Protein AF-A0A1F7QQ58-F1 (afdb_monomer_lite)

Structure (mmCIF, N/CA/C/O backbone):
data_AF-A0A1F7QQ58-F1
#
_entry.id   AF-A0A1F7QQ58-F1
#
loop_
_atom_site.group_PDB
_atom_site.id
_atom_site.type_symbol
_atom_site.label_atom_id
_atom_site.label_alt_id
_atom_site.label_comp_id
_atom_site.label_asym_id
_atom_site.label_entity_id
_atom_site.label_seq_id
_atom_site.pdbx_PDB_ins_code
_atom_site.Cartn_x
_atom_site.Cartn_y
_atom_site.Cartn_z
_atom_site.occupancy
_atom_site.B_iso_or_equiv
_atom_site.auth_seq_id
_atom_site.auth_comp_id
_atom_site.auth_asym_id
_atom_site.auth_atom_id
_atom_site.pdbx_PDB_model_num
ATOM 1 N N . MET A 1 1 ? 17.683 -31.025 12.658 1.00 46.28 1 MET A N 1
ATOM 2 C CA . MET A 1 1 ? 18.509 -29.903 13.152 1.00 46.28 1 MET A CA 1
ATOM 3 C C . MET A 1 1 ? 18.572 -28.878 12.025 1.00 46.28 1 MET A C 1
ATOM 5 O O . MET A 1 1 ? 19.343 -29.048 11.094 1.00 46.28 1 MET A O 1
ATOM 9 N N . ILE A 1 2 ? 17.619 -27.942 12.002 1.00 55.19 2 ILE A N 1
ATOM 10 C CA . ILE A 1 2 ? 17.418 -27.008 10.882 1.00 55.19 2 ILE A CA 1
ATOM 11 C C . ILE A 1 2 ? 18.468 -25.901 11.004 1.00 55.19 2 ILE A C 1
ATOM 13 O O . ILE A 1 2 ? 18.636 -25.315 12.070 1.00 55.19 2 ILE A O 1
ATOM 17 N N . ASN A 1 3 ? 19.222 -25.693 9.929 1.00 45.00 3 ASN A N 1
ATOM 18 C CA . ASN A 1 3 ? 20.432 -24.883 9.907 1.00 45.00 3 ASN A CA 1
ATOM 19 C C . ASN A 1 3 ? 20.066 -23.386 9.959 1.00 45.00 3 ASN A C 1
ATOM 21 O O . ASN A 1 3 ? 19.584 -22.826 8.975 1.00 45.00 3 ASN A O 1
ATOM 25 N N . PHE A 1 4 ? 20.269 -22.751 11.118 1.00 50.91 4 PHE A N 1
ATOM 26 C CA . PHE A 1 4 ? 19.902 -21.355 11.418 1.00 50.91 4 PHE A CA 1
ATOM 27 C C . PHE A 1 4 ? 20.524 -20.327 10.447 1.00 50.91 4 PHE A C 1
ATOM 29 O O . PHE A 1 4 ? 19.988 -19.238 10.262 1.00 50.91 4 PHE A O 1
ATOM 36 N N . LEU A 1 5 ? 21.599 -20.700 9.745 1.00 53.75 5 LEU A N 1
ATOM 37 C CA . LEU A 1 5 ? 22.250 -19.881 8.717 1.00 53.75 5 LEU A CA 1
ATOM 38 C C . LEU A 1 5 ? 21.397 -19.668 7.451 1.00 53.75 5 LEU A C 1
ATOM 40 O O . LEU A 1 5 ? 21.580 -18.669 6.764 1.00 53.75 5 LEU A O 1
ATOM 44 N N . ASN A 1 6 ? 20.430 -20.545 7.150 1.00 54.06 6 ASN A N 1
ATOM 45 C CA . ASN A 1 6 ? 19.586 -20.395 5.955 1.00 54.06 6 ASN A CA 1
ATOM 46 C C . ASN A 1 6 ? 18.415 -19.413 6.137 1.00 54.06 6 ASN A C 1
ATOM 48 O O . ASN A 1 6 ? 17.836 -18.972 5.150 1.00 54.06 6 ASN A O 1
ATOM 52 N N . ILE A 1 7 ? 18.081 -19.039 7.377 1.00 56.16 7 ILE A N 1
ATOM 53 C CA . ILE A 1 7 ? 17.036 -18.042 7.667 1.00 56.16 7 ILE A CA 1
ATOM 54 C C . ILE A 1 7 ? 17.542 -16.613 7.418 1.00 56.16 7 ILE A C 1
ATOM 56 O O . ILE A 1 7 ? 16.777 -15.770 6.960 1.00 56.16 7 ILE A O 1
ATOM 60 N N . PHE A 1 8 ? 18.834 -16.343 7.626 1.00 49.41 8 PHE A N 1
ATOM 61 C CA . PHE A 1 8 ? 19.419 -15.030 7.323 1.00 49.41 8 PHE A CA 1
ATOM 62 C C . PHE A 1 8 ? 19.620 -14.790 5.820 1.00 49.41 8 PHE A C 1
ATOM 64 O O . PHE A 1 8 ? 19.487 -13.657 5.364 1.00 49.41 8 PHE A O 1
ATOM 71 N N . ASN A 1 9 ? 19.828 -15.845 5.026 1.00 51.44 9 ASN A N 1
ATOM 72 C CA . ASN A 1 9 ? 19.885 -15.734 3.562 1.00 51.44 9 ASN A CA 1
ATOM 73 C C . ASN A 1 9 ? 18.530 -15.384 2.923 1.00 51.44 9 ASN A C 1
ATOM 75 O O . ASN A 1 9 ? 18.497 -14.934 1.783 1.00 51.44 9 ASN A O 1
ATOM 79 N N . PHE A 1 10 ? 17.419 -15.534 3.651 1.00 49.81 10 PHE A N 1
ATOM 80 C CA . PHE A 1 10 ? 16.100 -15.095 3.188 1.00 49.81 10 PHE A CA 1
ATOM 81 C C . PHE A 1 10 ? 15.913 -13.570 3.290 1.00 49.81 10 PHE A C 1
ATOM 83 O O . PHE A 1 10 ? 15.094 -13.006 2.573 1.00 49.81 10 PHE A O 1
ATOM 90 N N . PHE A 1 11 ? 16.699 -12.884 4.132 1.00 48.41 11 PHE A N 1
ATOM 91 C CA . PHE A 1 11 ? 16.688 -11.418 4.239 1.00 48.41 11 PHE A CA 1
ATOM 92 C C . PHE A 1 11 ? 17.809 -10.742 3.424 1.00 48.41 11 PHE A C 1
ATOM 94 O O . PHE A 1 11 ? 17.794 -9.530 3.249 1.00 48.41 11 PHE A O 1
ATOM 101 N N . ALA A 1 12 ? 18.765 -11.516 2.898 1.00 43.28 12 ALA A N 1
ATOM 102 C CA . ALA A 1 12 ? 19.898 -11.018 2.110 1.00 43.28 12 ALA A CA 1
ATOM 103 C C . ALA A 1 12 ? 19.683 -11.076 0.582 1.00 43.28 12 ALA A C 1
ATOM 105 O O . ALA A 1 12 ? 20.578 -10.719 -0.176 1.00 43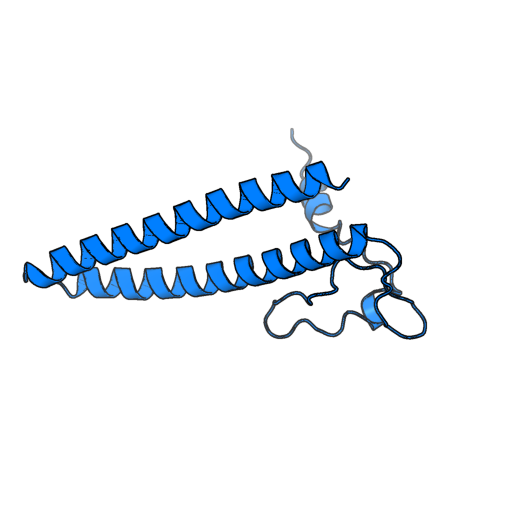.28 12 ALA A O 1
ATOM 106 N N . ALA A 1 13 ? 18.504 -11.497 0.115 1.00 41.69 13 ALA A N 1
ATOM 107 C CA . ALA A 1 13 ? 18.135 -11.466 -1.300 1.00 41.69 13 ALA A CA 1
ATOM 108 C C . ALA A 1 13 ? 17.429 -10.152 -1.689 1.00 41.69 13 ALA A C 1
ATOM 110 O O . ALA A 1 13 ? 16.425 -10.164 -2.396 1.00 41.69 13 ALA A O 1
ATOM 111 N N . SER A 1 14 ? 17.948 -9.003 -1.249 1.00 42.50 14 SER A N 1
ATOM 112 C CA . SER A 1 14 ? 17.828 -7.783 -2.052 1.00 42.50 14 SER A CA 1
ATOM 113 C C . SER A 1 14 ? 18.903 -7.889 -3.129 1.00 42.50 14 SER A C 1
ATOM 115 O O . SER A 1 14 ? 20.058 -7.521 -2.909 1.00 42.50 14 SER A O 1
ATOM 117 N N . GLY A 1 15 ? 18.552 -8.508 -4.257 1.00 44.25 15 GLY A N 1
ATOM 118 C CA . GLY A 1 15 ? 19.370 -8.483 -5.463 1.00 44.25 15 GLY A CA 1
ATOM 119 C C . GLY A 1 15 ? 19.423 -7.062 -6.007 1.00 44.25 15 GLY A C 1
ATOM 120 O O . GLY A 1 15 ? 18.703 -6.752 -6.941 1.00 44.25 15 GLY A O 1
ATOM 121 N N . GLU A 1 16 ? 20.235 -6.211 -5.388 1.00 47.91 16 GLU A N 1
ATOM 122 C CA . GLU A 1 16 ? 20.485 -4.845 -5.830 1.00 47.91 16 GLU A CA 1
ATOM 123 C C . GLU A 1 16 ? 21.973 -4.736 -6.156 1.00 47.91 16 GLU A C 1
ATOM 125 O O . GLU A 1 16 ? 22.851 -4.819 -5.289 1.00 47.91 16 GLU A O 1
ATOM 130 N N . THR A 1 17 ? 22.267 -4.621 -7.445 1.00 42.56 17 THR A N 1
ATOM 131 C CA . THR A 1 17 ? 23.617 -4.325 -7.920 1.00 42.56 17 THR A CA 1
ATOM 132 C C . THR A 1 17 ? 23.948 -2.856 -7.619 1.00 42.56 17 THR A C 1
ATOM 134 O O . THR A 1 17 ? 23.060 -2.003 -7.616 1.00 42.56 17 THR A O 1
ATOM 137 N N . PRO A 1 18 ? 25.226 -2.496 -7.387 1.00 49.59 18 PRO A N 1
ATOM 138 C CA . PRO A 1 18 ? 25.622 -1.146 -6.963 1.00 49.59 18 PRO A CA 1
ATOM 139 C C . PRO A 1 18 ? 25.273 -0.011 -7.951 1.00 49.59 18 PRO A C 1
ATOM 141 O O . PRO A 1 18 ? 25.413 1.156 -7.593 1.00 49.59 18 PRO A O 1
ATOM 144 N N . ALA A 1 19 ? 24.802 -0.322 -9.165 1.00 48.00 19 ALA A N 1
ATOM 145 C CA . ALA A 1 19 ? 24.323 0.660 -10.140 1.00 48.00 19 ALA A CA 1
ATOM 146 C C . ALA A 1 19 ? 22.834 1.041 -9.965 1.00 48.00 19 ALA A C 1
ATOM 148 O O . ALA A 1 19 ? 22.436 2.122 -10.393 1.00 48.00 19 ALA A O 1
ATOM 149 N N . GLU A 1 20 ? 22.016 0.220 -9.295 1.00 50.38 20 GLU A N 1
ATOM 150 C CA . GLU A 1 20 ? 20.591 0.514 -9.036 1.00 50.38 20 GLU A CA 1
ATOM 151 C C . GLU A 1 20 ? 20.409 1.519 -7.878 1.00 50.38 20 GLU A C 1
ATOM 153 O O . GLU A 1 20 ? 19.455 2.303 -7.848 1.00 50.38 20 GLU A O 1
ATOM 158 N N . VAL A 1 21 ? 21.391 1.581 -6.968 1.00 52.62 21 VAL A N 1
ATOM 159 C CA . VAL A 1 21 ? 21.369 2.404 -5.742 1.00 52.62 21 VAL A CA 1
ATOM 160 C C . VAL A 1 21 ? 21.464 3.914 -6.030 1.00 52.62 21 VAL A C 1
ATOM 162 O O . VAL A 1 21 ? 21.029 4.732 -5.219 1.00 52.62 21 VAL A O 1
ATOM 165 N N . ALA A 1 22 ? 21.983 4.321 -7.195 1.00 52.88 22 ALA A N 1
ATOM 166 C CA . ALA A 1 22 ? 22.067 5.737 -7.570 1.00 52.88 22 ALA A CA 1
ATOM 167 C C . ALA A 1 22 ? 20.717 6.324 -8.034 1.00 52.88 22 ALA A C 1
ATOM 169 O O . ALA A 1 22 ? 20.489 7.525 -7.880 1.00 52.88 22 ALA A O 1
ATOM 170 N N . CYS A 1 23 ? 19.814 5.486 -8.559 1.00 60.16 23 CYS A N 1
ATOM 171 C CA . CYS A 1 23 ? 18.579 5.922 -9.221 1.00 60.16 23 CYS A CA 1
ATOM 172 C C . CYS A 1 23 ? 17.296 5.615 -8.426 1.00 60.16 23 CYS A C 1
ATOM 174 O O . CYS A 1 23 ? 16.258 6.230 -8.677 1.00 60.16 23 CYS A O 1
ATOM 176 N N . GLN A 1 24 ? 17.334 4.727 -7.426 1.00 61.66 24 GLN A N 1
ATOM 177 C CA . GLN A 1 24 ? 16.184 4.429 -6.554 1.00 61.66 24 GLN A CA 1
ATOM 178 C C . GLN A 1 24 ? 15.957 5.474 -5.444 1.00 61.66 24 GLN A C 1
ATOM 180 O O . GLN A 1 24 ? 15.550 5.168 -4.319 1.00 61.66 24 GLN A O 1
ATOM 185 N N . LYS A 1 25 ? 16.190 6.755 -5.733 1.00 62.34 25 LYS A N 1
ATOM 186 C CA . LYS A 1 25 ? 15.985 7.819 -4.748 1.00 62.34 25 LYS A CA 1
ATOM 187 C C . LYS A 1 25 ? 14.539 8.306 -4.783 1.00 62.34 25 LYS A C 1
ATOM 189 O O . LYS A 1 25 ? 14.236 9.370 -5.309 1.00 62.34 25 LYS A O 1
ATOM 194 N N . GLY A 1 26 ? 13.639 7.502 -4.224 1.00 65.81 26 GLY A N 1
ATOM 195 C CA . GLY A 1 26 ? 12.214 7.827 -4.240 1.00 65.81 26 GLY A CA 1
ATOM 196 C C . GLY A 1 26 ? 11.339 7.094 -3.230 1.00 65.81 26 GLY A C 1
ATOM 197 O O . GLY A 1 26 ? 10.158 6.932 -3.498 1.0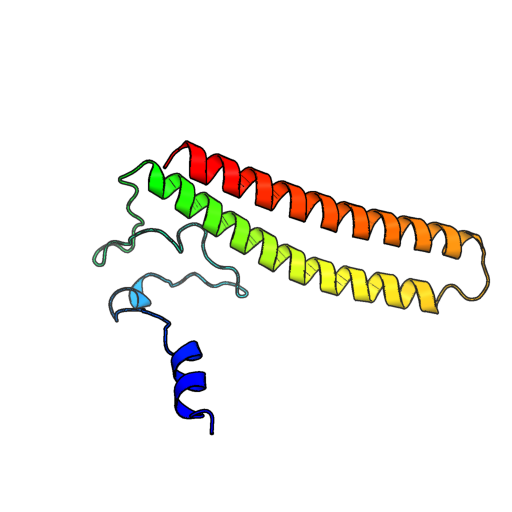0 65.81 26 GLY A O 1
ATOM 198 N N . SER A 1 27 ? 11.870 6.653 -2.085 1.00 68.69 27 SER A N 1
ATOM 199 C CA . SER A 1 27 ? 11.033 6.159 -0.979 1.00 68.69 27 SER A CA 1
ATOM 200 C C . SER A 1 27 ? 10.714 7.311 -0.027 1.00 68.69 27 SER A C 1
ATOM 202 O O . SER A 1 27 ? 11.459 7.601 0.909 1.00 68.69 27 SER A O 1
ATOM 204 N N . PHE A 1 28 ? 9.615 8.015 -0.292 1.00 67.75 28 PHE A N 1
ATOM 205 C CA . PHE A 1 28 ? 9.017 8.940 0.668 1.00 67.75 28 PHE A CA 1
ATOM 206 C C . PHE A 1 28 ? 7.967 8.136 1.439 1.00 67.75 28 PHE A C 1
ATOM 208 O O . PHE A 1 28 ? 7.032 7.629 0.836 1.00 67.75 28 PHE A O 1
ATOM 215 N N . PHE A 1 29 ? 8.148 7.948 2.750 1.00 72.12 29 PHE A N 1
ATOM 216 C CA . PHE A 1 29 ? 7.218 7.207 3.623 1.00 72.12 29 PHE A CA 1
ATOM 217 C C . PHE A 1 29 ? 7.010 5.708 3.311 1.00 72.12 29 PHE A C 1
ATOM 219 O O . PHE A 1 29 ? 5.897 5.202 3.404 1.00 72.12 29 PHE A O 1
ATOM 226 N N . ALA A 1 30 ? 8.074 4.963 2.980 1.00 72.69 30 ALA A N 1
ATOM 227 C CA . ALA A 1 30 ? 8.015 3.512 2.711 1.00 72.69 30 ALA A CA 1
ATOM 228 C C . ALA A 1 30 ? 7.077 3.099 1.555 1.00 72.69 30 ALA A C 1
ATOM 230 O O . ALA A 1 30 ? 6.819 1.903 1.353 1.00 72.69 30 ALA A O 1
ATOM 231 N N . PHE A 1 31 ? 6.594 4.078 0.789 1.00 75.88 31 PHE A N 1
ATOM 232 C CA . PHE A 1 31 ? 5.844 3.860 -0.430 1.00 75.88 31 PHE A CA 1
ATOM 233 C C . PHE A 1 31 ? 6.839 3.568 -1.559 1.00 75.88 31 PHE A C 1
ATOM 235 O O . PHE A 1 31 ? 7.738 4.376 -1.804 1.00 75.88 31 PHE A O 1
ATOM 242 N N . PRO A 1 32 ? 6.732 2.402 -2.219 1.00 73.62 32 PRO A N 1
ATOM 243 C CA . PRO A 1 32 ? 7.526 2.120 -3.401 1.00 73.62 32 PRO A CA 1
ATOM 244 C C . PRO A 1 32 ? 7.138 3.078 -4.536 1.00 73.62 32 PRO A C 1
ATOM 246 O O . PRO A 1 32 ? 6.028 3.610 -4.565 1.00 73.62 32 PRO A O 1
ATOM 249 N N . THR A 1 33 ? 8.051 3.308 -5.477 1.00 80.25 33 THR A N 1
ATOM 250 C CA . THR A 1 33 ? 7.760 4.099 -6.677 1.00 80.25 33 THR A CA 1
ATOM 251 C C . THR A 1 33 ? 6.954 3.277 -7.683 1.00 80.25 33 THR A C 1
ATOM 253 O O . THR A 1 33 ? 7.046 2.051 -7.730 1.00 80.25 33 THR A O 1
ATOM 256 N N . TRP A 1 34 ? 6.184 3.956 -8.536 1.00 80.94 34 TRP A N 1
ATOM 257 C CA . TRP A 1 34 ? 5.379 3.316 -9.586 1.00 80.94 34 TRP A CA 1
ATOM 258 C C . TRP A 1 34 ? 6.222 2.579 -10.644 1.00 80.94 34 TRP A C 1
ATOM 260 O O . TRP A 1 34 ? 5.690 1.736 -11.358 1.00 80.94 34 TRP A O 1
ATOM 270 N N . TYR A 1 35 ? 7.526 2.872 -10.730 1.00 76.25 35 TYR A N 1
ATOM 271 C CA . TYR A 1 35 ? 8.466 2.265 -11.679 1.00 76.25 35 TYR A CA 1
ATOM 272 C C . TYR A 1 35 ? 9.437 1.260 -11.039 1.00 76.25 35 TYR A C 1
ATOM 274 O O . TYR A 1 35 ? 10.422 0.869 -11.657 1.00 76.25 35 TYR A O 1
ATOM 282 N N . LYS A 1 36 ? 9.176 0.825 -9.800 1.00 78.75 36 LYS A N 1
ATOM 283 C CA . LYS A 1 36 ? 10.060 -0.067 -9.030 1.00 78.75 36 LYS A CA 1
ATOM 284 C C . LYS A 1 36 ? 10.415 -1.380 -9.741 1.00 78.75 36 LYS A C 1
ATOM 286 O O . LYS A 1 36 ? 11.490 -1.915 -9.505 1.00 78.75 36 LYS A O 1
ATOM 291 N N . TYR A 1 37 ? 9.511 -1.903 -10.562 1.00 72.88 37 TYR A N 1
ATOM 292 C CA . TYR A 1 37 ? 9.684 -3.186 -11.245 1.00 72.88 37 TYR A CA 1
ATOM 293 C C . TYR A 1 37 ? 10.170 -3.053 -12.695 1.00 72.88 37 TYR A C 1
ATOM 295 O O . TYR A 1 37 ? 10.136 -4.038 -13.420 1.00 72.88 37 TYR A O 1
ATOM 303 N N . LEU A 1 38 ? 10.584 -1.859 -13.129 1.00 74.81 38 LEU A N 1
ATOM 304 C CA . LEU A 1 38 ? 11.062 -1.617 -14.488 1.00 74.81 38 LEU A CA 1
ATOM 305 C C . LEU A 1 38 ? 12.584 -1.575 -14.532 1.00 74.81 38 LEU A C 1
ATOM 307 O O . LEU A 1 38 ? 13.227 -1.115 -13.588 1.00 74.81 38 LEU A O 1
ATOM 311 N N . GLU A 1 39 ? 13.150 -2.012 -15.653 1.00 72.69 39 GLU A N 1
ATOM 312 C CA . GLU A 1 39 ? 14.582 -1.894 -15.908 1.00 72.69 39 GLU A CA 1
ATOM 313 C C . GLU A 1 39 ? 14.969 -0.409 -16.055 1.00 72.69 39 GLU A C 1
ATOM 315 O O . GLU A 1 39 ? 14.338 0.361 -16.790 1.00 72.69 39 GLU A O 1
ATOM 320 N N . VAL A 1 40 ? 16.001 0.018 -15.322 1.00 69.94 40 VAL A N 1
ATOM 321 C CA . VAL A 1 40 ? 16.463 1.415 -15.282 1.00 69.94 40 VAL A CA 1
ATOM 322 C C . VAL A 1 40 ? 17.821 1.531 -15.966 1.00 69.94 40 VAL A C 1
ATOM 324 O O . VAL A 1 40 ? 18.724 0.734 -15.719 1.00 69.94 40 VAL A O 1
ATOM 327 N N . ASP A 1 41 ? 17.992 2.552 -16.810 1.00 68.50 41 ASP A N 1
ATOM 328 C CA . ASP A 1 41 ? 19.296 2.849 -17.411 1.00 68.50 41 ASP A CA 1
ATOM 329 C C . ASP A 1 41 ? 20.267 3.454 -16.384 1.00 68.50 41 ASP A C 1
ATOM 331 O O . ASP A 1 41 ? 19.936 4.416 -15.684 1.00 68.50 41 ASP A O 1
ATOM 335 N N . THR A 1 42 ? 21.492 2.930 -16.341 1.00 66.06 42 THR A N 1
ATOM 336 C CA . THR A 1 42 ? 22.537 3.311 -15.382 1.00 66.06 42 THR A CA 1
ATOM 337 C C . THR A 1 42 ? 23.140 4.699 -15.623 1.00 66.06 42 THR A C 1
ATOM 339 O O . THR A 1 42 ? 23.789 5.229 -14.722 1.00 66.06 42 THR A O 1
ATOM 342 N N . ASN A 1 43 ? 22.930 5.316 -16.794 1.00 67.75 43 ASN A N 1
ATOM 343 C CA . ASN A 1 43 ? 23.512 6.623 -17.135 1.00 67.75 43 ASN A CA 1
ATOM 344 C C . ASN A 1 43 ? 22.557 7.803 -16.908 1.00 67.75 43 ASN A C 1
ATOM 346 O O . ASN A 1 43 ? 23.008 8.896 -16.570 1.00 67.75 43 ASN A O 1
ATOM 350 N N . TYR A 1 44 ? 21.249 7.598 -17.103 1.00 66.38 44 TYR A N 1
ATOM 351 C CA . TYR A 1 44 ? 20.248 8.676 -17.061 1.00 66.38 44 TYR A CA 1
ATOM 352 C C . TYR A 1 44 ? 19.118 8.447 -16.049 1.00 66.38 44 TYR A C 1
ATOM 354 O O . TYR A 1 44 ? 18.210 9.273 -15.981 1.00 66.38 44 TYR A O 1
ATOM 362 N N . CYS A 1 45 ? 19.156 7.363 -15.259 1.00 73.56 45 CYS A N 1
ATOM 363 C CA . CYS A 1 45 ? 18.149 7.043 -14.238 1.00 73.56 45 CYS A CA 1
ATOM 364 C C . CYS A 1 45 ? 16.696 7.158 -14.741 1.00 73.56 45 CYS A C 1
ATOM 366 O O . CYS A 1 45 ? 15.809 7.585 -14.003 1.00 73.56 45 CYS A O 1
ATOM 368 N N . ASN A 1 46 ? 16.455 6.809 -16.006 1.00 76.25 46 ASN A N 1
ATOM 369 C CA . ASN A 1 46 ? 15.140 6.883 -16.629 1.00 76.25 46 ASN A CA 1
ATOM 370 C C . 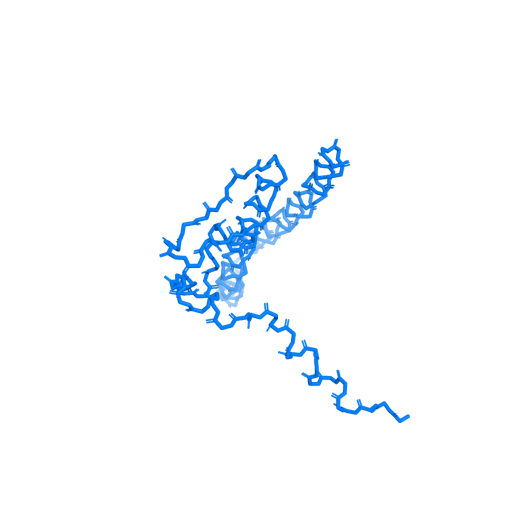ASN A 1 46 ? 14.597 5.458 -16.817 1.00 76.25 46 ASN A C 1
ATOM 372 O O . ASN A 1 46 ? 15.348 4.602 -17.300 1.00 76.25 46 ASN A O 1
ATOM 376 N N . PRO A 1 47 ? 13.336 5.175 -16.441 1.00 76.00 47 PRO A N 1
ATOM 377 C CA . PRO A 1 47 ? 12.744 3.862 -16.665 1.00 76.00 47 PRO A CA 1
ATOM 378 C C . PRO A 1 47 ? 12.608 3.604 -18.170 1.00 76.00 47 PRO A C 1
ATOM 380 O O . PRO A 1 47 ? 12.134 4.473 -18.911 1.00 76.00 47 PRO A O 1
ATOM 383 N N . LYS A 1 48 ? 13.041 2.424 -18.620 1.00 76.69 48 LYS A N 1
ATOM 384 C CA . LYS A 1 48 ? 12.826 1.959 -19.996 1.00 76.69 48 LYS A CA 1
ATOM 385 C C . LYS A 1 48 ? 11.495 1.211 -20.079 1.00 76.69 48 LYS A C 1
ATOM 387 O O . LYS A 1 48 ? 11.129 0.491 -19.155 1.00 76.69 48 LYS A O 1
ATOM 392 N N . ILE A 1 49 ? 10.752 1.456 -21.157 1.00 76.69 49 ILE A N 1
ATOM 393 C CA . ILE A 1 49 ? 9.458 0.830 -21.456 1.00 76.69 49 ILE A CA 1
ATOM 394 C C . ILE A 1 49 ? 9.593 0.299 -22.877 1.00 76.69 49 ILE A C 1
ATOM 396 O O . ILE A 1 49 ? 9.388 1.044 -23.838 1.00 76.69 49 ILE A O 1
ATOM 400 N N . ASP A 1 50 ? 9.981 -0.961 -23.003 1.00 79.44 50 ASP A N 1
ATOM 401 C CA . ASP A 1 50 ? 10.298 -1.560 -24.298 1.00 79.44 50 ASP A CA 1
ATOM 402 C C . ASP A 1 50 ? 9.236 -2.590 -24.714 1.00 79.44 50 ASP A C 1
ATOM 404 O O . ASP A 1 50 ? 9.043 -2.829 -25.907 1.00 79.44 50 ASP A O 1
ATOM 408 N N . ASN A 1 51 ? 8.486 -3.164 -23.763 1.00 77.06 51 ASN A N 1
ATOM 409 C CA . ASN A 1 51 ? 7.516 -4.229 -24.025 1.00 77.06 51 ASN A CA 1
ATOM 410 C C . ASN A 1 51 ? 6.147 -3.986 -23.372 1.00 77.06 51 ASN A C 1
ATOM 412 O O . ASN A 1 51 ? 6.009 -3.296 -22.365 1.00 77.06 51 ASN A O 1
ATOM 416 N N . ILE A 1 52 ? 5.112 -4.656 -23.896 1.00 75.75 52 ILE A N 1
ATOM 417 C CA . ILE A 1 52 ? 3.774 -4.675 -23.272 1.00 75.75 52 ILE A CA 1
ATOM 418 C C . ILE A 1 52 ? 3.780 -5.312 -21.872 1.00 75.75 52 ILE A C 1
ATOM 420 O O . ILE A 1 52 ? 2.925 -5.004 -21.045 1.00 75.75 52 ILE A O 1
ATOM 424 N N . ASN A 1 53 ? 4.774 -6.154 -21.586 1.00 74.69 53 ASN A N 1
ATOM 425 C CA . ASN A 1 53 ? 4.972 -6.764 -20.273 1.00 74.69 53 ASN A CA 1
ATOM 426 C C . ASN A 1 53 ? 5.384 -5.726 -19.216 1.00 74.69 53 ASN A C 1
ATOM 428 O O . ASN A 1 53 ? 5.092 -5.910 -18.037 1.00 74.69 53 ASN A O 1
ATOM 432 N N . ASP A 1 54 ? 5.963 -4.594 -19.622 1.00 78.12 54 ASP A N 1
ATOM 433 C CA . ASP A 1 54 ? 6.364 -3.531 -18.696 1.00 78.12 54 ASP A CA 1
ATOM 434 C C . ASP A 1 54 ? 5.138 -2.799 -18.134 1.00 78.12 54 ASP A C 1
ATOM 436 O O . ASP A 1 54 ? 5.115 -2.418 -16.964 1.00 78.12 54 ASP A O 1
ATOM 440 N N . ILE A 1 55 ? 4.057 -2.692 -18.920 1.00 81.06 55 ILE A N 1
ATOM 441 C CA . ILE A 1 55 ? 2.754 -2.201 -18.439 1.00 81.06 55 ILE A CA 1
ATOM 442 C C . ILE A 1 55 ? 2.211 -3.098 -17.322 1.00 81.06 55 ILE A C 1
ATOM 444 O O . ILE A 1 55 ? 1.656 -2.596 -16.340 1.00 81.06 55 ILE A O 1
ATOM 448 N N . TRP A 1 56 ? 2.406 -4.414 -17.432 1.00 81.00 56 TRP A N 1
ATOM 449 C CA . TRP A 1 56 ? 2.019 -5.352 -16.380 1.00 81.00 56 TRP A CA 1
ATOM 450 C C . TRP A 1 56 ? 2.821 -5.125 -15.091 1.00 81.00 56 TRP A C 1
ATOM 452 O O . TRP A 1 56 ? 2.253 -5.087 -13.996 1.00 81.00 56 TRP A O 1
ATOM 462 N N . LEU A 1 57 ? 4.131 -4.902 -15.217 1.00 79.88 57 LEU A N 1
ATOM 463 C CA . LEU A 1 57 ? 5.027 -4.619 -14.093 1.00 79.88 57 LEU A CA 1
ATOM 464 C C . LEU A 1 57 ? 4.678 -3.294 -13.394 1.00 79.88 57 LEU A C 1
ATOM 466 O O . LEU A 1 57 ? 4.663 -3.238 -12.161 1.00 79.88 57 LEU A O 1
ATOM 470 N N . ILE A 1 58 ? 4.304 -2.256 -14.151 1.00 83.25 58 ILE A N 1
ATOM 471 C CA . ILE A 1 58 ? 3.794 -0.990 -13.593 1.00 83.25 58 ILE A CA 1
ATOM 472 C C . ILE A 1 58 ? 2.509 -1.229 -12.794 1.00 83.25 58 ILE A C 1
ATOM 474 O O . ILE A 1 58 ? 2.359 -0.717 -11.682 1.00 83.25 58 ILE A O 1
ATOM 478 N N . MET A 1 59 ? 1.575 -2.021 -13.330 1.00 80.88 59 MET A N 1
ATOM 479 C CA . MET A 1 59 ? 0.329 -2.333 -12.627 1.00 80.88 59 MET A CA 1
ATOM 480 C C . MET A 1 59 ? 0.610 -3.042 -11.296 1.00 80.88 59 MET A C 1
ATOM 482 O O . MET A 1 59 ? 0.016 -2.696 -10.273 1.00 80.88 59 MET A O 1
ATOM 486 N N . LEU A 1 60 ? 1.556 -3.983 -11.287 1.00 82.12 60 LEU A N 1
ATOM 487 C CA . LEU A 1 60 ? 1.978 -4.682 -10.076 1.00 82.12 60 LEU A CA 1
ATOM 488 C C . LEU A 1 60 ? 2.580 -3.717 -9.037 1.00 82.12 60 LEU A C 1
ATOM 490 O O . LEU A 1 60 ? 2.257 -3.815 -7.852 1.00 82.12 60 LEU A O 1
ATOM 494 N N . ALA A 1 61 ? 3.393 -2.747 -9.477 1.00 83.31 61 ALA A N 1
ATOM 495 C CA . ALA A 1 61 ? 3.949 -1.700 -8.612 1.00 83.31 61 ALA A CA 1
ATOM 496 C C . ALA A 1 61 ? 2.846 -0.859 -7.966 1.00 83.31 61 ALA A C 1
ATOM 498 O O . ALA A 1 61 ? 2.859 -0.625 -6.757 1.00 83.31 61 ALA A O 1
ATOM 499 N N . ILE A 1 62 ? 1.853 -0.447 -8.755 1.00 84.69 62 ILE A N 1
ATOM 500 C CA . ILE A 1 62 ? 0.712 0.335 -8.271 1.00 84.69 62 ILE A CA 1
ATOM 501 C C . ILE A 1 62 ? -0.088 -0.458 -7.232 1.00 84.69 62 ILE A C 1
ATOM 503 O O . ILE A 1 62 ? -0.427 0.079 -6.178 1.00 84.69 62 ILE A O 1
ATOM 507 N N . VAL A 1 63 ? -0.350 -1.744 -7.477 1.00 84.75 63 VAL A N 1
ATOM 508 C CA . VAL A 1 63 ? -1.053 -2.608 -6.517 1.00 84.75 63 VAL A CA 1
ATOM 509 C C . VAL A 1 63 ? -0.271 -2.731 -5.205 1.00 84.75 63 VAL A C 1
ATOM 511 O O . VAL A 1 63 ? -0.877 -2.649 -4.138 1.00 84.75 63 VAL A O 1
ATOM 514 N N . GLU A 1 64 ? 1.061 -2.852 -5.248 1.00 82.50 64 GLU A N 1
ATOM 515 C CA . GLU A 1 64 ? 1.891 -2.867 -4.033 1.00 82.50 64 GLU A CA 1
ATOM 516 C C . GLU A 1 64 ? 1.731 -1.565 -3.223 1.00 82.50 64 GLU A C 1
ATOM 518 O O . GLU A 1 64 ? 1.594 -1.607 -1.995 1.00 82.50 64 GLU A O 1
ATOM 523 N N . ILE A 1 65 ? 1.686 -0.410 -3.900 1.00 85.00 65 ILE A N 1
ATOM 524 C CA . ILE A 1 65 ? 1.444 0.897 -3.266 1.00 85.00 65 ILE A CA 1
ATOM 525 C C . ILE A 1 65 ? 0.052 0.932 -2.622 1.00 85.00 65 ILE A C 1
ATOM 527 O O . ILE A 1 65 ? -0.071 1.329 -1.460 1.00 85.00 65 ILE A O 1
ATOM 531 N N . LEU A 1 66 ? -0.987 0.480 -3.336 1.00 85.69 66 LEU A N 1
ATOM 532 C CA . LEU A 1 66 ? -2.360 0.441 -2.821 1.00 85.69 66 LEU A CA 1
ATOM 533 C C . LEU A 1 66 ? -2.492 -0.485 -1.609 1.00 85.69 66 LEU A C 1
ATOM 535 O O . LEU A 1 66 ? -3.162 -0.118 -0.647 1.00 85.69 66 LEU A O 1
ATOM 539 N N . ILE A 1 67 ? -1.849 -1.655 -1.617 1.00 84.19 67 ILE A N 1
ATOM 540 C CA . ILE A 1 67 ? -1.882 -2.589 -0.484 1.00 84.19 67 ILE A CA 1
ATOM 541 C C . ILE A 1 67 ? -1.192 -1.971 0.733 1.00 84.19 67 ILE A C 1
ATOM 543 O O . ILE A 1 67 ? -1.753 -2.001 1.828 1.00 84.19 67 ILE A O 1
ATOM 547 N N . ARG A 1 68 ? -0.010 -1.363 0.565 1.00 84.50 68 ARG A N 1
ATOM 548 C CA . ARG A 1 68 ? 0.691 -0.682 1.671 1.00 84.50 68 ARG A CA 1
ATOM 549 C C . ARG A 1 68 ? -0.155 0.441 2.266 1.00 84.50 68 ARG A C 1
ATOM 551 O O . ARG A 1 68 ? -0.281 0.532 3.487 1.00 84.50 68 ARG A O 1
ATOM 558 N N . LEU A 1 69 ? -0.773 1.256 1.414 1.00 87.69 69 LEU A N 1
ATOM 559 C CA . LEU A 1 69 ? -1.680 2.318 1.844 1.00 87.69 69 LEU A CA 1
ATOM 560 C C . LEU A 1 69 ? -2.932 1.749 2.535 1.00 87.69 69 LEU A C 1
ATOM 562 O O . LEU A 1 69 ? -3.340 2.251 3.581 1.00 87.69 69 LEU A O 1
ATOM 566 N N . GLY A 1 70 ? -3.486 0.654 2.014 1.00 87.06 70 GLY A N 1
ATOM 567 C CA . GLY A 1 70 ? -4.608 -0.069 2.606 1.00 87.06 70 GLY A CA 1
ATOM 568 C C . GLY A 1 70 ? -4.302 -0.622 3.998 1.00 87.06 70 GLY A C 1
ATOM 569 O O . GLY A 1 70 ? -5.140 -0.508 4.887 1.00 87.06 70 GLY A O 1
ATOM 570 N N . VAL A 1 71 ? -3.095 -1.147 4.233 1.00 84.50 71 VAL A N 1
ATOM 571 C CA . VAL A 1 71 ? -2.668 -1.632 5.560 1.00 84.50 71 VAL A CA 1
ATOM 572 C C . VAL A 1 71 ? -2.591 -0.484 6.568 1.00 84.50 71 VAL A C 1
ATOM 574 O O . VAL A 1 71 ? -3.086 -0.621 7.687 1.00 84.50 71 VAL A O 1
ATOM 577 N N . ILE A 1 72 ? -2.031 0.664 6.175 1.00 87.62 72 ILE A N 1
ATOM 578 C CA . ILE A 1 72 ? -1.975 1.854 7.039 1.00 87.62 72 ILE A CA 1
ATOM 579 C C . ILE A 1 72 ? -3.393 2.319 7.400 1.00 87.62 72 ILE A C 1
ATOM 581 O O . ILE A 1 72 ? -3.684 2.554 8.574 1.00 87.62 72 ILE A O 1
ATOM 585 N N . LEU A 1 73 ? -4.297 2.389 6.418 1.00 87.81 73 LEU A N 1
ATOM 586 C CA . LEU A 1 73 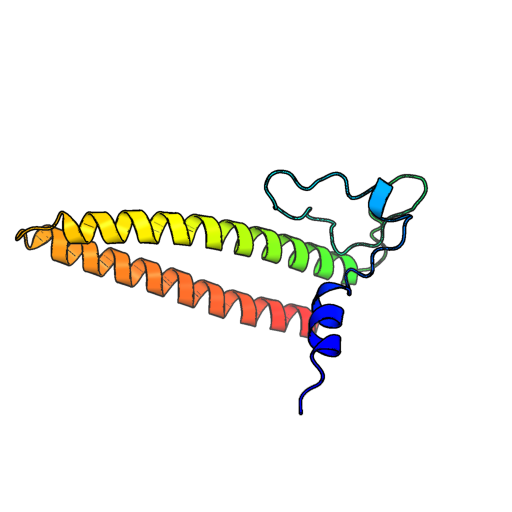? -5.701 2.737 6.654 1.00 87.81 73 LEU A CA 1
ATOM 587 C C . LEU A 1 73 ? -6.417 1.711 7.540 1.00 87.81 73 LEU A C 1
ATOM 589 O O . LEU A 1 73 ? -7.154 2.099 8.444 1.00 87.81 73 LEU A O 1
ATOM 593 N N . ALA A 1 74 ? -6.185 0.415 7.333 1.00 83.81 74 ALA A N 1
ATOM 594 C CA . ALA A 1 74 ? -6.793 -0.645 8.133 1.00 83.81 74 ALA A CA 1
ATOM 595 C C . ALA A 1 74 ? -6.409 -0.530 9.615 1.00 83.81 74 ALA A C 1
ATOM 597 O O . ALA A 1 74 ? -7.273 -0.645 10.482 1.00 83.81 74 ALA A O 1
ATOM 598 N N . ILE A 1 75 ? -5.141 -0.231 9.916 1.00 87.50 75 ILE A N 1
ATOM 599 C CA . ILE A 1 75 ? -4.680 -0.001 11.294 1.00 87.50 75 ILE A CA 1
ATOM 600 C C . ILE A 1 75 ? -5.435 1.178 11.923 1.00 87.50 75 ILE A C 1
ATOM 602 O O . ILE A 1 75 ? -5.910 1.073 13.055 1.00 87.50 75 ILE A O 1
ATOM 606 N N . ILE A 1 76 ? -5.599 2.276 11.180 1.00 88.06 76 ILE A N 1
ATOM 607 C CA . ILE A 1 76 ? -6.347 3.454 11.638 1.00 88.06 76 ILE A CA 1
ATOM 608 C C . ILE A 1 76 ? -7.805 3.074 11.940 1.00 88.06 76 ILE A C 1
ATOM 610 O O . ILE A 1 76 ? -8.298 3.351 13.034 1.00 88.06 76 ILE A O 1
ATOM 614 N N . PHE A 1 77 ? -8.481 2.382 11.021 1.00 81.75 77 PHE A N 1
ATOM 615 C CA . PHE A 1 77 ? -9.872 1.960 11.208 1.00 81.75 77 PHE A CA 1
ATOM 616 C C . PHE A 1 77 ? -10.063 0.997 12.382 1.00 81.75 77 PHE A C 1
ATOM 618 O O . PHE A 1 77 ? -11.044 1.137 13.112 1.00 81.75 77 PHE A O 1
ATOM 625 N N . ILE A 1 78 ? -9.132 0.069 12.618 1.00 82.94 78 ILE A N 1
ATOM 626 C CA . ILE A 1 78 ? -9.179 -0.838 13.775 1.00 82.94 78 ILE A CA 1
ATOM 627 C C . ILE A 1 78 ? -9.126 -0.045 15.085 1.00 82.94 78 ILE A C 1
ATOM 629 O O . ILE A 1 78 ? -9.907 -0.318 15.998 1.00 82.94 78 ILE A O 1
ATOM 633 N N . ILE A 1 79 ? -8.249 0.959 15.177 1.00 87.56 79 ILE A N 1
ATOM 634 C CA . ILE A 1 79 ? -8.133 1.804 16.373 1.00 87.56 79 ILE A CA 1
ATOM 635 C C . ILE A 1 79 ? -9.433 2.589 16.597 1.00 87.56 79 ILE A C 1
ATOM 637 O O . ILE A 1 79 ? -9.983 2.565 17.700 1.00 87.56 79 ILE A O 1
ATOM 641 N N . TYR A 1 80 ? -9.972 3.234 15.558 1.00 81.44 80 TYR A N 1
ATOM 642 C CA . TYR A 1 80 ? -11.227 3.988 15.668 1.00 81.44 80 TYR A CA 1
ATOM 643 C C . TYR A 1 80 ? -12.433 3.093 15.998 1.00 81.44 80 TYR A C 1
ATOM 645 O O . TYR A 1 80 ? -13.234 3.438 16.872 1.00 81.44 80 TYR A O 1
ATOM 653 N N . GLY A 1 81 ? -12.546 1.929 15.356 1.00 72.94 81 GLY A N 1
ATOM 654 C CA . GLY A 1 81 ? -13.611 0.956 15.611 1.00 72.94 81 GLY A CA 1
ATOM 655 C C . GLY A 1 81 ? -13.541 0.373 17.025 1.00 72.94 81 GLY A C 1
ATOM 656 O O . GLY A 1 81 ? -14.556 0.314 17.722 1.00 72.94 81 GLY A O 1
ATOM 657 N N . GLY A 1 82 ? -12.338 0.030 17.496 1.00 77.62 82 GLY A N 1
ATOM 658 C CA . GLY A 1 82 ? -12.111 -0.484 18.849 1.00 77.62 82 GLY A CA 1
ATOM 659 C C . GLY A 1 82 ? -12.457 0.531 19.942 1.00 77.62 82 GLY A C 1
ATOM 660 O O . GLY A 1 82 ? -13.125 0.188 20.918 1.00 77.62 82 GLY A O 1
ATOM 661 N N . VAL A 1 83 ? -12.078 1.800 19.761 1.00 78.00 83 VAL A N 1
ATOM 662 C CA . VAL A 1 83 ? -12.423 2.874 20.709 1.00 78.00 83 VAL A CA 1
ATOM 663 C C . VAL A 1 83 ? -13.932 3.147 20.720 1.00 78.00 83 VAL A C 1
ATOM 665 O O . VAL A 1 83 ? -14.517 3.315 21.793 1.00 78.00 83 VAL A O 1
ATOM 668 N N . SER A 1 84 ? -14.586 3.131 19.553 1.00 70.44 84 SER A N 1
ATOM 669 C CA . SER A 1 84 ? -16.040 3.317 19.441 1.00 70.44 84 SER A CA 1
ATOM 670 C C . SER A 1 84 ? -16.827 2.226 20.183 1.00 70.44 84 SER A C 1
ATOM 672 O O . SER A 1 84 ? -17.784 2.534 20.899 1.00 70.44 84 SER A O 1
ATOM 674 N N . LEU A 1 85 ? -16.373 0.968 20.101 1.00 68.31 85 LEU A N 1
ATOM 675 C CA . LEU A 1 85 ? -16.944 -0.174 20.829 1.00 68.31 85 LEU A CA 1
ATOM 676 C C . LEU A 1 85 ? -16.857 -0.008 22.354 1.00 68.31 85 LEU A C 1
ATOM 678 O O . LEU A 1 85 ? -17.829 -0.276 23.057 1.00 68.31 85 LEU A O 1
ATOM 682 N N . ILE A 1 86 ? -15.726 0.481 22.873 1.00 73.44 86 ILE A N 1
ATOM 683 C CA . ILE A 1 86 ? -15.527 0.685 24.320 1.00 73.44 86 ILE A CA 1
ATOM 684 C C . ILE A 1 86 ? -16.368 1.865 24.845 1.00 73.44 86 ILE A C 1
ATOM 686 O O . ILE A 1 86 ? -16.833 1.849 25.989 1.00 73.44 86 ILE A O 1
ATOM 690 N N . MET A 1 87 ? -16.585 2.892 24.018 1.00 68.25 87 MET A N 1
ATOM 691 C CA . MET A 1 87 ? -17.402 4.060 24.372 1.00 68.25 87 MET A CA 1
ATOM 692 C C . MET A 1 87 ? -18.913 3.806 24.272 1.00 68.25 87 MET A C 1
ATOM 694 O O . MET A 1 87 ? -19.692 4.551 24.866 1.00 68.25 87 MET A O 1
ATOM 698 N N . ALA A 1 88 ? -19.348 2.754 23.578 1.00 63.19 88 ALA A N 1
ATOM 699 C CA . ALA A 1 88 ? -20.747 2.353 23.456 1.00 63.19 88 ALA A CA 1
ATOM 700 C C . ALA A 1 88 ? -21.274 1.677 24.741 1.00 63.19 88 ALA A C 1
ATOM 702 O O . ALA A 1 88 ? -21.785 0.560 24.720 1.00 63.19 88 ALA A O 1
ATOM 703 N N . ARG A 1 89 ? -21.157 2.335 25.900 1.00 55.72 89 ARG A N 1
ATOM 704 C CA . ARG A 1 89 ? -21.766 1.850 27.147 1.00 55.72 89 ARG A CA 1
ATOM 705 C C . ARG A 1 89 ? -23.292 2.012 27.073 1.00 55.72 89 ARG A C 1
ATOM 707 O O . ARG A 1 89 ? -23.825 3.040 27.467 1.00 55.72 89 ARG A O 1
ATOM 714 N N . GLY A 1 90 ? -23.990 0.994 26.566 1.00 60.34 90 GLY A N 1
ATOM 715 C CA . GLY A 1 90 ? -25.418 0.760 26.837 1.00 60.34 90 GLY A CA 1
ATOM 716 C C . GLY A 1 90 ? -26.460 1.414 25.918 1.00 60.34 90 GLY A C 1
ATOM 717 O O . GLY A 1 90 ? -27.643 1.309 26.226 1.00 60.34 90 GLY A O 1
ATOM 718 N N . ILE A 1 91 ? -26.081 2.048 24.800 1.00 63.81 91 ILE A N 1
ATOM 719 C CA . ILE A 1 91 ? -27.042 2.650 23.852 1.00 63.81 91 ILE A CA 1
ATOM 720 C C . ILE A 1 91 ? -27.196 1.726 22.625 1.00 63.81 91 ILE A C 1
ATOM 722 O O . ILE A 1 91 ? -26.206 1.509 21.922 1.00 63.81 91 ILE A O 1
ATOM 726 N N . PRO A 1 92 ? -28.396 1.187 22.327 1.00 64.62 92 PRO A N 1
ATOM 727 C CA . PRO A 1 92 ? -28.607 0.213 21.244 1.00 64.62 92 PRO A CA 1
ATOM 728 C C . PRO A 1 92 ? -28.275 0.766 19.847 1.00 64.62 92 PRO A C 1
ATOM 730 O O . PRO A 1 92 ? -27.868 0.022 18.960 1.00 64.62 92 PRO A O 1
ATOM 733 N N . GLU A 1 93 ? -28.361 2.082 19.666 1.00 65.25 93 GLU A N 1
ATOM 734 C CA . GLU A 1 93 ? -28.024 2.777 18.418 1.00 65.25 93 GLU A CA 1
ATOM 735 C C . GLU A 1 93 ? -26.534 2.654 18.053 1.00 65.25 93 GLU A C 1
ATOM 737 O O . GLU A 1 93 ? -26.176 2.420 16.898 1.00 65.25 93 GLU A O 1
ATOM 742 N N . LYS A 1 94 ? -25.648 2.685 19.057 1.00 63.12 94 LYS A N 1
ATOM 743 C CA . LYS A 1 94 ? -24.205 2.463 18.868 1.00 63.12 94 LYS A CA 1
ATOM 744 C C . LYS A 1 94 ? -23.880 1.006 18.524 1.00 63.12 94 LYS A C 1
ATOM 746 O O . LYS A 1 94 ? -22.868 0.750 17.879 1.00 63.12 94 LYS A O 1
ATOM 751 N N . VAL A 1 95 ? -24.733 0.060 18.923 1.00 66.12 95 VAL A N 1
ATOM 752 C CA . VAL A 1 95 ? -24.559 -1.372 18.629 1.00 66.12 95 VAL A CA 1
ATOM 753 C C . VAL A 1 95 ? -24.894 -1.679 17.169 1.00 66.12 95 VAL A C 1
ATOM 755 O O . VAL A 1 95 ? -24.165 -2.439 16.535 1.00 66.12 95 VAL A O 1
ATOM 758 N N . ASN A 1 96 ? -25.940 -1.061 16.610 1.00 70.25 96 ASN A N 1
ATOM 759 C CA . ASN A 1 96 ? -26.227 -1.176 15.176 1.00 70.25 96 ASN A CA 1
ATOM 760 C C . ASN A 1 96 ? -25.135 -0.517 14.330 1.00 70.25 96 ASN A C 1
ATOM 762 O O . ASN A 1 96 ? -24.616 -1.155 13.421 1.00 70.25 96 ASN A O 1
ATOM 766 N N . SER A 1 97 ? -24.689 0.686 14.702 1.00 67.56 97 SER A N 1
ATOM 767 C CA . SER A 1 97 ? -23.579 1.345 14.001 1.00 67.56 97 SER A CA 1
ATOM 768 C C . SER A 1 97 ? -22.280 0.522 14.045 1.00 67.56 97 SER A C 1
ATOM 770 O O . SER A 1 97 ? -21.549 0.470 13.060 1.00 67.56 97 SER A O 1
ATOM 772 N N . ALA A 1 98 ? -22.009 -0.192 15.144 1.00 65.69 98 ALA A N 1
ATOM 773 C CA . ALA A 1 98 ? -20.874 -1.112 15.218 1.00 65.69 98 ALA A CA 1
ATOM 774 C C . ALA A 1 98 ? -21.028 -2.333 14.289 1.00 65.69 98 ALA A C 1
ATOM 776 O O . ALA A 1 98 ? -20.030 -2.810 13.750 1.00 65.69 98 ALA A O 1
ATOM 777 N N . ARG A 1 99 ? -22.252 -2.839 14.072 1.00 70.81 99 ARG A N 1
ATOM 778 C CA . ARG A 1 99 ? -22.511 -3.927 13.110 1.00 70.81 99 ARG A CA 1
ATOM 779 C C . ARG A 1 99 ? -22.283 -3.479 11.673 1.00 70.81 99 ARG A C 1
ATOM 781 O O . ARG A 1 99 ? -21.648 -4.219 10.926 1.00 70.81 99 ARG A O 1
ATOM 788 N N . ASP A 1 100 ? -22.737 -2.282 11.321 1.00 77.69 100 ASP A N 1
ATOM 789 C CA . ASP A 1 100 ? -22.531 -1.726 9.981 1.00 77.69 100 ASP A CA 1
ATOM 790 C C . ASP A 1 100 ? -21.033 -1.539 9.706 1.00 77.69 100 ASP A C 1
ATOM 792 O O . ASP A 1 100 ? -20.530 -1.975 8.676 1.00 77.69 100 ASP A O 1
ATOM 796 N N . MET A 1 101 ? -20.276 -1.054 10.696 1.00 74.88 101 MET A N 1
ATOM 797 C CA . MET A 1 101 ? -18.819 -0.917 10.592 1.00 74.88 101 MET A CA 1
ATOM 798 C C . MET A 1 101 ? -18.102 -2.264 10.372 1.00 74.88 101 MET A C 1
ATOM 800 O O . MET A 1 101 ? -17.114 -2.335 9.641 1.00 74.88 101 MET A O 1
ATOM 804 N N . ILE A 1 102 ? -18.601 -3.349 10.980 1.00 78.00 102 ILE A N 1
ATOM 805 C CA . ILE A 1 102 ? -18.083 -4.710 10.757 1.00 78.00 102 ILE A CA 1
ATOM 806 C C . ILE A 1 102 ? -18.429 -5.200 9.343 1.00 78.00 102 ILE A C 1
ATOM 808 O O . ILE A 1 102 ? -17.574 -5.791 8.682 1.00 78.00 102 ILE A O 1
ATOM 812 N N . ILE A 1 103 ? -19.653 -4.960 8.864 1.00 84.06 103 ILE A N 1
ATOM 813 C CA . ILE A 1 103 ? -20.087 -5.351 7.513 1.00 84.06 103 ILE A CA 1
ATOM 814 C C . ILE A 1 103 ? -19.279 -4.603 6.446 1.00 84.06 103 ILE A C 1
ATOM 816 O O . ILE A 1 103 ? -18.816 -5.221 5.483 1.00 84.06 103 ILE A O 1
ATOM 820 N N . ASP A 1 104 ? -19.032 -3.311 6.642 1.00 80.69 104 ASP A N 1
ATOM 821 C CA . ASP A 1 104 ? -18.226 -2.496 5.733 1.00 80.69 104 ASP A CA 1
ATOM 822 C C . ASP A 1 104 ? -16.767 -2.976 5.690 1.00 80.69 104 ASP A C 1
ATOM 824 O O . ASP A 1 104 ? -16.178 -3.109 4.612 1.00 80.69 104 ASP A O 1
ATOM 828 N N . ALA A 1 105 ? -16.195 -3.339 6.845 1.00 80.81 105 ALA A N 1
ATOM 829 C CA . ALA A 1 105 ? -14.854 -3.920 6.916 1.00 80.81 105 ALA A CA 1
ATOM 830 C C . ALA A 1 105 ? -14.757 -5.269 6.175 1.00 80.81 105 ALA A C 1
ATOM 832 O O . ALA A 1 105 ? -13.795 -5.507 5.439 1.00 80.81 105 ALA A O 1
ATOM 833 N N . ILE A 1 106 ? -15.763 -6.140 6.321 1.00 89.25 106 ILE A N 1
ATOM 834 C CA . ILE A 1 106 ? -15.833 -7.419 5.594 1.00 89.25 106 ILE A CA 1
ATOM 835 C C . ILE A 1 106 ? -15.971 -7.171 4.088 1.00 89.25 106 ILE A C 1
ATOM 837 O O . ILE A 1 106 ? -15.306 -7.831 3.291 1.00 89.25 106 ILE A O 1
ATOM 841 N N . THR A 1 107 ? -16.783 -6.196 3.688 1.00 89.00 107 THR A N 1
ATOM 842 C CA . THR A 1 107 ? -16.995 -5.854 2.276 1.00 89.00 107 THR A CA 1
ATOM 843 C C . THR A 1 107 ? -15.693 -5.402 1.612 1.00 89.00 107 THR A C 1
ATOM 845 O O . THR A 1 107 ? -15.359 -5.883 0.527 1.00 89.00 107 THR A O 1
ATOM 848 N N . GLY A 1 108 ? -1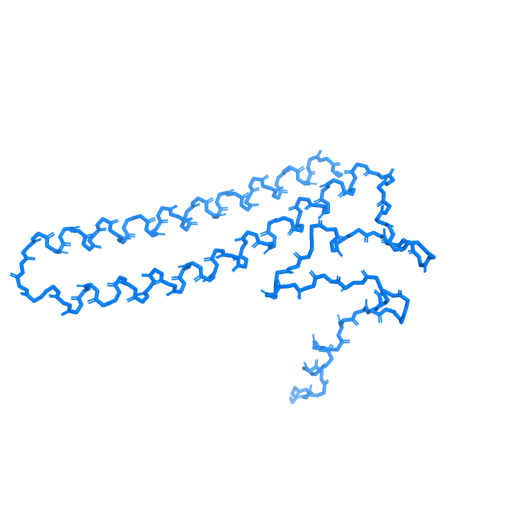4.897 -4.565 2.287 1.00 82.62 108 GLY A N 1
ATOM 849 C CA . GLY A 1 108 ? -13.571 -4.164 1.806 1.00 82.62 108 GLY A CA 1
ATOM 850 C C . GLY A 1 108 ? -12.606 -5.343 1.625 1.00 82.62 108 GLY A C 1
ATOM 851 O O . GLY A 1 108 ? -11.907 -5.420 0.612 1.00 82.62 108 GLY A O 1
ATOM 852 N N . LEU A 1 109 ? -12.616 -6.306 2.556 1.00 83.69 109 LEU A N 1
ATOM 853 C CA . LEU A 1 109 ? -11.814 -7.530 2.450 1.00 83.69 109 LEU A CA 1
ATOM 854 C C . LEU A 1 109 ? -12.220 -8.363 1.224 1.00 83.69 109 LEU A C 1
ATOM 856 O O . LEU A 1 109 ? -11.365 -8.803 0.455 1.00 83.69 109 LEU A O 1
ATOM 860 N N . VAL A 1 110 ? -13.525 -8.557 1.022 1.00 93.19 110 VAL A N 1
ATOM 861 C CA . VAL A 1 110 ? -14.059 -9.350 -0.094 1.00 93.19 110 VAL A CA 1
ATOM 862 C C . VAL A 1 110 ? -13.707 -8.709 -1.436 1.00 93.19 110 VAL A C 1
ATOM 864 O O . VAL A 1 110 ? -13.230 -9.405 -2.333 1.00 93.19 110 VAL A O 1
ATOM 867 N N . ILE A 1 111 ? -13.864 -7.389 -1.568 1.00 90.25 111 ILE A N 1
ATOM 868 C CA . ILE A 1 111 ? -13.498 -6.660 -2.793 1.00 90.25 111 ILE A CA 1
ATOM 869 C C . ILE A 1 111 ? -12.001 -6.814 -3.092 1.00 90.25 111 ILE A C 1
ATOM 871 O O . ILE A 1 111 ? -11.632 -7.076 -4.239 1.00 90.25 111 ILE A O 1
ATOM 875 N N . GLY A 1 112 ? -11.140 -6.715 -2.074 1.00 86.88 112 GLY A N 1
ATOM 876 C CA . GLY A 1 112 ? -9.697 -6.913 -2.233 1.00 86.88 112 GLY A CA 1
ATOM 877 C C . GLY A 1 112 ? -9.344 -8.306 -2.764 1.00 86.88 112 GLY A C 1
ATOM 878 O O . GLY A 1 112 ? -8.557 -8.429 -3.703 1.00 86.88 112 GLY A O 1
ATOM 879 N N . LEU A 1 113 ? -9.971 -9.355 -2.223 1.00 87.75 113 LEU A N 1
ATOM 880 C CA . LEU A 1 113 ? -9.760 -10.734 -2.678 1.00 87.75 113 LEU A CA 1
ATOM 881 C C . LEU A 1 113 ? -10.193 -10.934 -4.136 1.00 87.75 113 LEU A C 1
ATOM 883 O O . LEU A 1 113 ? -9.464 -11.549 -4.918 1.00 87.75 113 LEU A O 1
ATOM 887 N N . VAL A 1 114 ? -11.343 -10.374 -4.522 1.00 90.69 114 VAL A N 1
ATOM 888 C CA . VAL A 1 114 ? -11.837 -10.445 -5.906 1.00 90.69 114 VAL A CA 1
ATOM 889 C C . VAL A 1 114 ? -10.886 -9.715 -6.857 1.00 90.69 114 VAL A C 1
ATOM 891 O O . VAL A 1 114 ? -10.512 -10.268 -7.894 1.00 90.69 114 VAL A O 1
ATOM 894 N N . ALA A 1 115 ? -10.418 -8.520 -6.494 1.00 85.44 115 ALA A N 1
ATOM 895 C CA . ALA A 1 115 ? -9.481 -7.755 -7.313 1.00 85.44 115 ALA A CA 1
ATOM 896 C C . ALA A 1 115 ? -8.189 -8.538 -7.608 1.00 85.44 115 ALA A C 1
ATOM 898 O O . ALA A 1 115 ? -7.765 -8.600 -8.763 1.00 85.44 115 ALA A O 1
ATOM 899 N N . ILE A 1 116 ? -7.605 -9.204 -6.604 1.00 82.31 116 ILE A N 1
ATOM 900 C CA . ILE A 1 116 ? -6.389 -10.021 -6.775 1.00 82.31 116 ILE A CA 1
ATOM 901 C C . ILE A 1 116 ? -6.617 -11.127 -7.812 1.00 82.31 116 ILE A C 1
ATOM 903 O O . ILE A 1 116 ? -5.786 -11.330 -8.701 1.00 82.31 116 ILE A O 1
ATOM 907 N N . THR A 1 117 ? -7.757 -11.820 -7.736 1.00 86.00 117 THR A N 1
ATOM 908 C CA . THR A 1 117 ? -8.076 -12.883 -8.699 1.00 86.00 117 THR A CA 1
ATOM 909 C C . THR A 1 117 ? -8.233 -12.347 -10.122 1.00 86.00 117 THR A C 1
ATOM 911 O O . THR A 1 117 ? -7.668 -12.933 -11.047 1.00 86.00 117 THR A O 1
ATOM 914 N N . LEU A 1 118 ? -8.896 -11.200 -10.305 1.00 83.44 118 LEU A N 1
ATOM 915 C CA . LEU A 1 118 ? -9.071 -10.567 -11.616 1.00 83.44 118 LEU A CA 1
ATOM 916 C C . LEU A 1 118 ? -7.743 -10.106 -12.224 1.00 83.44 118 LEU A C 1
ATOM 918 O O . LEU A 1 118 ? -7.480 -10.380 -13.393 1.00 83.44 118 LEU A O 1
ATOM 922 N N . ILE A 1 119 ? -6.876 -9.474 -11.430 1.00 80.19 119 ILE A N 1
ATOM 923 C CA . ILE A 1 119 ? -5.532 -9.071 -11.870 1.00 80.19 119 ILE A CA 1
ATOM 924 C C . ILE A 1 119 ? -4.755 -10.322 -12.303 1.00 80.19 119 ILE A C 1
ATOM 926 O O . ILE A 1 119 ? -4.255 -10.397 -13.420 1.00 80.19 119 ILE A O 1
ATOM 930 N N . SER A 1 120 ? -4.737 -11.373 -11.484 1.00 75.62 120 SER A N 1
ATOM 931 C CA . SER A 1 120 ? -4.025 -12.607 -11.840 1.00 75.62 120 SER A CA 1
ATOM 932 C C . SER A 1 120 ? -4.539 -13.272 -13.1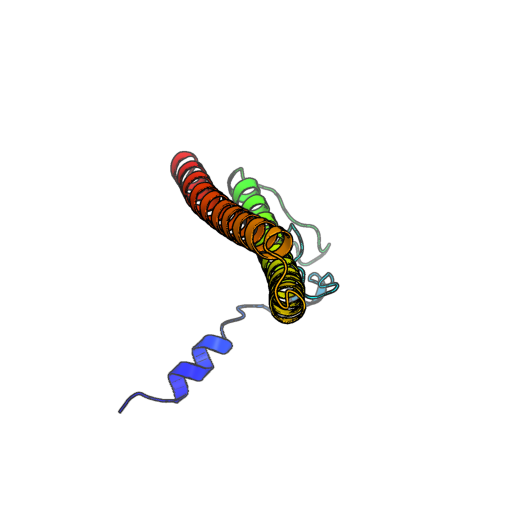25 1.00 75.62 120 SER A C 1
ATOM 934 O O . SER A 1 120 ? -3.779 -13.959 -13.805 1.00 75.62 120 SER A O 1
ATOM 936 N N . PHE A 1 121 ? -5.813 -13.067 -13.470 1.00 81.25 121 PHE A N 1
ATOM 937 C CA . PHE A 1 121 ? -6.418 -13.587 -14.690 1.00 81.25 121 PHE A CA 1
ATOM 938 C C . PHE A 1 121 ? -6.011 -12.776 -15.925 1.00 81.25 121 PHE A C 1
ATOM 940 O O . PHE A 1 121 ? -5.618 -13.361 -16.932 1.00 81.25 121 PHE A O 1
ATOM 947 N N . LEU A 1 122 ? -6.026 -11.442 -15.834 1.00 77.50 122 LEU A N 1
ATOM 948 C CA . LEU A 1 122 ? -5.562 -10.567 -16.916 1.00 77.50 122 LEU A CA 1
ATOM 949 C C . LEU A 1 122 ? -4.076 -10.796 -17.218 1.00 77.50 122 LEU A C 1
ATOM 951 O O . LEU A 1 122 ? -3.712 -10.967 -18.377 1.00 77.50 122 LEU A O 1
ATOM 955 N N . GLY A 1 123 ? -3.235 -10.912 -16.189 1.00 67.44 123 GLY A N 1
ATOM 956 C CA . GLY A 1 123 ? -1.803 -11.168 -16.373 1.00 67.44 123 GLY A CA 1
ATOM 957 C C . GLY A 1 123 ? -1.494 -12.510 -17.034 1.00 67.44 123 GLY A C 1
ATOM 958 O O . GLY A 1 123 ? -0.521 -12.621 -17.766 1.00 67.44 123 GLY A O 1
ATOM 959 N N . LYS A 1 124 ? -2.338 -13.526 -16.818 1.00 66.06 124 LYS A N 1
ATOM 960 C CA . LYS A 1 124 ? -2.201 -14.845 -17.458 1.00 66.06 124 LYS A CA 1
ATOM 961 C C . LYS A 1 124 ? -2.744 -14.903 -18.885 1.00 66.06 124 LYS A C 1
ATOM 963 O O . LYS A 1 124 ? -2.409 -15.837 -19.597 1.00 66.06 124 LYS A O 1
ATOM 968 N N . SER A 1 125 ? -3.620 -13.978 -19.278 1.00 69.94 125 SER A N 1
ATOM 969 C CA . SER A 1 125 ? -4.234 -13.978 -20.612 1.00 69.94 125 SER A CA 1
ATOM 970 C C . SER A 1 125 ? -3.433 -13.187 -21.649 1.00 69.94 125 SER A C 1
ATOM 972 O O . SER A 1 125 ? -3.672 -13.368 -22.841 1.00 69.94 125 SER A O 1
ATOM 974 N N . PHE A 1 126 ? -2.544 -12.292 -21.212 1.00 60.09 126 PHE A N 1
ATOM 975 C CA . PHE A 1 126 ? -1.712 -11.452 -22.085 1.00 60.09 126 PHE A CA 1
ATOM 976 C C . PHE A 1 126 ? -0.215 -11.809 -22.036 1.00 60.09 126 PHE A C 1
ATOM 978 O O . PHE A 1 126 ? 0.582 -11.113 -22.661 1.00 60.09 126 PHE A O 1
ATOM 985 N N . GLY A 1 127 ? 0.147 -12.876 -21.313 1.00 49.38 127 GLY A N 1
ATOM 986 C CA . GLY A 1 127 ? 1.478 -13.493 -21.295 1.00 49.38 127 GLY A CA 1
ATOM 987 C C . GLY A 1 127 ? 1.507 -14.813 -22.050 1.00 49.38 127 GLY A C 1
ATOM 988 O O . GLY A 1 127 ? 0.463 -15.505 -22.055 1.00 49.38 127 GLY A O 1
#

Foldseek 3Di:
DDDPVVVVVVVVPPPDDPLNVVQLPDDDPNQGDLQNQFDADSPPSDGDDDDPVSVLSSVVSVVSNVVVVVVVVVVVLVVVLVVLVVVPPPDVVSVVVSVVSVVVVVVVVVVVVVVVVVSVVVSVVVD

Sequence (127 aa):
MINFLNIFNFFAASGETPAEVACQKGSFFAFPTWYKYLEVDTNYCNPKIDNINDIWLIMLAIVEILIRLGVILAIIFIIYGGVSLIMARGIPEKVNSARDMIIDAITGLVIGLVAITLISFLGKSFG

Secondary structure (DSSP, 8-state):
---THHHHTTTS-----TTTTTT----STTPPPTTTTS-B-TTT--B---SHHHHHHHHHHHHHHHHHHHHHHHHHHHHHHHHHHHH--S-HHHHHHHHHHHHHHHHHHHHHHHHHHHHHHHHHH--

Radius of gyration: 21.24 Å; chains: 1; bounding box: 54×39×51 Å

pLDDT: mean 71.7, std 13.28, range [41.69, 93.19]